Protein AF-A0A428YX10-F1 (afdb_monomer_lite)

Radius of gyration: 31.25 Å; chains: 1; bounding box: 66×74×75 Å

Sequence (155 aa):
MEPSSSVPRARRRPSRRGYAASTARFTAPAPPVCTPIVQSVCRVRSTIRSVPAPKKYPDELRTRAVRLVFDTRRARGNSYGVIAEVATRLGIGDQSLRSWVRQAEIHGESTGTPMSAERRITELTREVQQLRRSNEILKAASAFFARELDPRPSS

Organism: Kibdelosporangium aridum (NCBI:txid2030)

Secondary structure (DSSP, 8-state):
---------PPPPP-------------PPPPP--------S----------PPPPSS-HHHHHHHHHHHHHHHHHHS--SSHHHHHHHHHT--HHHHHHHHHHHHHHHHT-S-HHHHHHHHHHHHHHHHHHHHHHHHHHHHHHHHHHHS------

pLDDT: mean 72.03, std 19.5, range [39.19, 95.69]

Foldseek 3Di:
DDDDPDDDDDDDDDDDDDPPDDPPPPPDDDDPDDDDDDPDDDDDDDPPPPPDDDDPDDVVVLVVLLVQLVVVCVVPVDNPCSLVVSCVVSVHDSVVNVVSNVVCVVVVVVVPPVVVVVVVVVVVVVVVVVVVVVVVVVVVVVVVVCVVPPPPPDD

InterPro domains:
  IPR002514 Transposase IS3/IS911family [PF01527] (55-135)
  IPR009057 Homedomain-like superfamily [SSF46689] (54-148)
  IPR036388 Winged helix-like DNA-binding domain superfamily [G3DSA:1.10.10.10] (52-113)

Structure (mmCIF, N/CA/C/O backbone):
data_AF-A0A428YX10-F1
#
_entry.id   AF-A0A428YX10-F1
#
loop_
_atom_site.group_PDB
_atom_site.id
_atom_site.type_symbol
_atom_site.label_atom_id
_atom_site.label_alt_id
_atom_site.label_comp_id
_atom_site.label_asym_id
_atom_site.label_entity_id
_atom_site.label_seq_id
_atom_site.pdbx_PDB_ins_code
_atom_site.Cartn_x
_atom_site.Cartn_y
_atom_site.Cartn_z
_atom_site.occupancy
_atom_site.B_iso_or_equiv
_atom_site.auth_seq_id
_atom_site.auth_comp_id
_atom_site.auth_asym_id
_atom_site.auth_atom_id
_atom_site.pdbx_PDB_model_num
ATOM 1 N N . MET A 1 1 ? -15.296 38.656 27.885 1.00 40.38 1 MET A N 1
ATOM 2 C CA . MET A 1 1 ? -15.279 37.439 28.726 1.00 40.38 1 MET A CA 1
ATOM 3 C C . MET A 1 1 ? -15.121 36.260 27.784 1.00 40.38 1 MET A C 1
ATOM 5 O O . MET A 1 1 ? -16.110 35.749 27.287 1.00 40.38 1 MET A O 1
ATOM 9 N N . GLU A 1 2 ? -13.877 35.911 27.469 1.00 42.31 2 GLU A N 1
ATOM 10 C CA . GLU A 1 2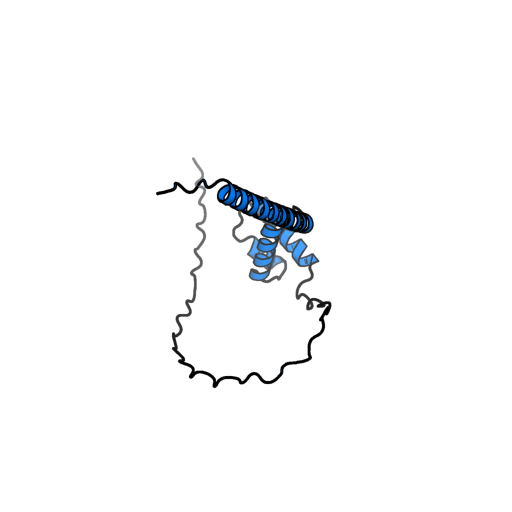 ? -13.547 34.790 26.581 1.00 42.31 2 GLU A CA 1
ATOM 11 C C . GLU A 1 2 ? -13.345 33.524 27.430 1.00 42.31 2 GLU A C 1
ATOM 13 O O . GLU A 1 2 ? -12.585 33.578 28.404 1.00 42.31 2 GLU A O 1
ATOM 18 N N . PRO A 1 3 ? -14.001 32.390 27.127 1.00 49.88 3 PRO A N 1
ATOM 19 C CA . PRO A 1 3 ? -13.764 31.148 27.847 1.00 49.88 3 PRO A CA 1
ATOM 20 C C . PRO A 1 3 ? -12.470 30.485 27.353 1.00 49.88 3 PRO A C 1
ATOM 22 O O . PRO A 1 3 ? -12.392 29.949 26.249 1.00 49.88 3 PRO A O 1
ATOM 25 N N . SER A 1 4 ? -11.450 30.494 28.211 1.00 45.38 4 SER A N 1
ATOM 26 C CA . SER A 1 4 ? -10.189 29.768 28.045 1.00 45.38 4 SER A CA 1
ATOM 27 C C . SER A 1 4 ? -10.418 28.279 27.751 1.00 45.38 4 SER A C 1
ATOM 29 O O . SER A 1 4 ? -10.708 27.495 28.658 1.00 45.38 4 SER A O 1
ATOM 31 N N . SER A 1 5 ? -10.228 27.852 26.497 1.00 40.97 5 SER A N 1
ATOM 32 C CA . SER A 1 5 ? -10.171 26.429 26.148 1.00 40.97 5 SER A CA 1
ATOM 33 C C . SER A 1 5 ? -8.824 25.849 26.593 1.00 40.97 5 SER A C 1
ATOM 35 O O . SER A 1 5 ? -7.808 25.939 25.900 1.00 40.97 5 SER A O 1
ATOM 37 N N . SER A 1 6 ? -8.804 25.271 27.789 1.00 42.06 6 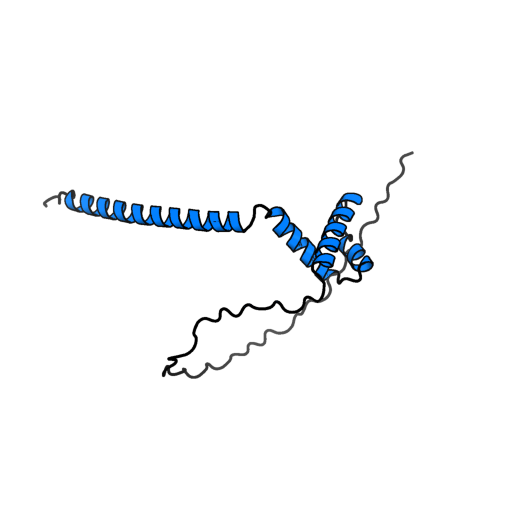SER A N 1
ATOM 38 C CA . SER A 1 6 ? -7.658 24.532 28.313 1.00 42.06 6 SER A CA 1
ATOM 39 C C . SER A 1 6 ? -7.565 23.176 27.605 1.00 42.06 6 SER A C 1
ATOM 41 O O . SER A 1 6 ? -8.359 22.271 27.857 1.00 42.06 6 SER A O 1
ATOM 43 N N . VAL A 1 7 ? -6.622 23.032 26.673 1.00 49.97 7 VAL A N 1
ATOM 44 C CA . VAL A 1 7 ? -6.331 21.751 26.010 1.00 49.97 7 VAL A CA 1
ATOM 45 C C . VAL A 1 7 ? -5.451 20.905 26.941 1.00 49.97 7 VAL A C 1
ATOM 47 O O . VAL A 1 7 ? -4.347 21.342 27.282 1.00 49.97 7 VAL A O 1
ATOM 50 N N . PRO A 1 8 ? -5.842 19.681 27.345 1.00 45.62 8 PRO A N 1
ATOM 51 C CA . PRO A 1 8 ? -4.961 18.840 28.141 1.00 45.62 8 PRO A CA 1
ATOM 52 C C . PRO A 1 8 ? -3.830 18.273 27.270 1.00 45.62 8 PRO A C 1
ATOM 54 O O . PRO A 1 8 ? -4.030 17.507 26.327 1.00 45.62 8 PRO A O 1
ATOM 57 N N . ARG A 1 9 ? -2.603 18.657 27.628 1.00 43.12 9 ARG A N 1
ATOM 58 C CA . ARG A 1 9 ? -1.333 18.211 27.045 1.00 43.12 9 ARG A CA 1
ATOM 59 C C . ARG A 1 9 ? -1.171 16.697 27.241 1.00 43.12 9 ARG A C 1
ATOM 61 O O . ARG A 1 9 ? -1.044 16.215 28.367 1.00 43.12 9 ARG A O 1
ATOM 68 N N . ALA A 1 10 ? -1.165 15.938 26.145 1.00 42.00 10 ALA A N 1
ATOM 69 C CA . ALA A 1 10 ? -0.983 14.489 26.171 1.00 42.00 10 ALA A CA 1
ATOM 70 C C . ALA A 1 10 ? 0.358 14.110 26.830 1.00 42.00 10 ALA A C 1
ATOM 72 O O . ALA A 1 10 ? 1.430 14.565 26.422 1.00 42.00 10 ALA A O 1
ATOM 73 N N . ARG A 1 11 ? 0.297 13.256 27.859 1.00 43.50 11 ARG A N 1
ATOM 74 C CA . ARG A 1 11 ? 1.475 12.704 28.540 1.00 43.50 11 ARG A CA 1
ATOM 75 C C . ARG A 1 11 ? 2.306 11.888 27.545 1.00 43.50 11 ARG A C 1
ATOM 77 O O . ARG A 1 11 ? 1.828 10.900 26.987 1.00 43.50 11 ARG A O 1
ATOM 84 N N . ARG A 1 12 ? 3.565 12.293 27.348 1.00 46.12 12 ARG A N 1
ATOM 85 C CA . ARG A 1 12 ? 4.581 11.526 26.614 1.00 46.12 12 ARG A CA 1
ATOM 86 C C . ARG A 1 12 ? 4.765 10.167 27.296 1.00 46.12 12 ARG A C 1
ATOM 88 O O . ARG A 1 12 ? 5.109 10.114 28.474 1.00 46.12 12 ARG A O 1
ATOM 95 N N . ARG A 1 13 ? 4.544 9.070 26.566 1.00 42.69 13 ARG A N 1
ATOM 96 C CA . ARG A 1 13 ? 4.959 7.732 27.010 1.00 42.69 13 ARG A CA 1
ATOM 97 C C . ARG A 1 13 ? 6.493 7.670 26.986 1.00 42.69 13 ARG A C 1
ATOM 99 O O . ARG A 1 13 ? 7.059 7.940 25.928 1.00 42.69 13 ARG A O 1
ATOM 106 N N . PRO A 1 14 ? 7.178 7.311 28.082 1.00 46.19 14 PRO A N 1
ATOM 107 C CA . PRO A 1 14 ? 8.607 7.048 28.017 1.00 46.19 14 PRO A CA 1
ATOM 108 C C . PRO A 1 14 ? 8.857 5.732 27.269 1.00 46.19 14 PRO A C 1
ATOM 110 O O . PRO A 1 14 ? 8.290 4.691 27.609 1.00 46.19 14 PRO A O 1
ATOM 113 N N . SER A 1 15 ? 9.720 5.784 26.252 1.00 49.16 15 SER A N 1
ATOM 114 C CA . SER A 1 15 ? 10.299 4.605 25.611 1.00 49.16 15 SER A CA 1
ATOM 115 C C . SER A 1 15 ? 11.157 3.870 26.638 1.00 49.16 15 SER A C 1
ATOM 117 O O . SER A 1 15 ? 12.206 4.368 27.051 1.00 49.16 15 SER A O 1
ATOM 119 N N . ARG A 1 16 ? 10.712 2.695 27.084 1.00 45.38 16 ARG A N 1
ATOM 120 C CA . ARG A 1 16 ? 11.520 1.831 27.943 1.00 45.38 16 ARG A CA 1
ATOM 121 C C . ARG A 1 16 ? 12.173 0.723 27.130 1.00 45.38 16 ARG A C 1
ATOM 123 O O . ARG A 1 16 ? 11.497 -0.006 26.415 1.00 45.38 16 ARG A O 1
ATOM 130 N N . ARG A 1 17 ? 13.465 0.581 27.435 1.00 44.22 17 ARG A N 1
ATOM 131 C CA . ARG A 1 17 ? 14.362 -0.564 27.252 1.00 44.22 17 ARG A CA 1
ATOM 132 C C . ARG A 1 17 ? 15.046 -0.681 25.900 1.00 44.22 17 ARG A C 1
ATOM 134 O O . ARG A 1 17 ? 14.633 -1.415 25.012 1.00 44.22 17 ARG A O 1
ATOM 141 N N . GLY A 1 18 ? 16.194 -0.007 25.854 1.00 41.34 18 GLY A N 1
ATOM 142 C CA . GLY A 1 18 ? 17.348 -0.517 25.142 1.00 41.34 18 GLY A CA 1
ATOM 143 C C . GLY A 1 18 ? 17.746 -1.893 25.674 1.00 41.34 18 GLY A C 1
ATOM 144 O O . GLY A 1 18 ? 17.786 -2.128 26.883 1.00 41.34 18 GLY A O 1
ATOM 145 N N . TYR A 1 19 ? 18.049 -2.776 24.736 1.00 44.69 19 TYR A N 1
ATOM 146 C CA . TYR A 1 19 ? 18.938 -3.899 24.952 1.00 44.69 19 TYR A CA 1
ATOM 147 C C . TYR A 1 19 ? 20.295 -3.471 24.402 1.00 44.69 19 TYR A C 1
ATOM 149 O O . TYR A 1 19 ? 20.565 -3.585 23.212 1.00 44.69 19 TYR A O 1
ATOM 157 N N . ALA A 1 20 ? 21.125 -2.912 25.278 1.00 44.28 20 ALA A N 1
ATOM 158 C CA . ALA A 1 20 ? 22.564 -2.982 25.107 1.00 44.28 20 ALA A CA 1
ATOM 159 C C . ALA A 1 20 ? 22.979 -4.344 25.667 1.00 44.28 20 ALA A C 1
ATOM 161 O O . ALA A 1 20 ? 22.981 -4.543 26.879 1.00 44.28 20 ALA A O 1
ATOM 162 N N . ALA A 1 21 ? 23.248 -5.304 24.788 1.00 44.88 21 ALA A N 1
ATOM 163 C CA . ALA A 1 21 ? 23.855 -6.567 25.175 1.00 44.88 21 ALA A CA 1
ATOM 164 C C . ALA A 1 21 ? 24.781 -7.055 24.060 1.00 44.88 21 ALA A C 1
ATOM 166 O O . ALA A 1 21 ? 24.362 -7.682 23.096 1.00 44.88 21 ALA A O 1
ATOM 167 N N . SER A 1 22 ? 26.054 -6.732 24.273 1.00 47.97 22 SER A N 1
ATOM 168 C CA . SER A 1 22 ? 27.214 -7.580 24.019 1.00 47.97 22 SER A CA 1
ATOM 169 C C . SER A 1 22 ? 27.501 -8.006 22.578 1.00 47.97 22 SER A C 1
ATOM 171 O O . SER A 1 22 ? 27.059 -9.040 22.082 1.00 47.97 22 SER A O 1
ATOM 173 N N . THR A 1 23 ? 28.396 -7.246 21.950 1.00 50.59 23 THR A N 1
ATOM 174 C CA . THR A 1 23 ? 29.271 -7.702 20.869 1.00 50.59 23 THR A CA 1
ATOM 175 C C . THR A 1 23 ? 30.226 -8.785 21.384 1.00 50.59 23 THR A C 1
ATOM 177 O O . THR A 1 23 ? 31.395 -8.517 21.670 1.00 50.59 23 THR A O 1
ATOM 180 N N . ALA A 1 24 ? 29.746 -10.021 21.493 1.00 46.06 24 ALA A N 1
ATOM 181 C CA . ALA A 1 24 ? 30.616 -11.185 21.572 1.00 46.06 24 ALA A CA 1
ATOM 182 C C . ALA A 1 24 ? 31.022 -11.571 20.143 1.00 46.06 24 ALA A C 1
ATOM 184 O O . ALA A 1 24 ? 30.259 -12.175 19.391 1.00 46.06 24 ALA A O 1
ATOM 185 N N . ARG A 1 25 ? 32.236 -11.166 19.764 1.00 45.97 25 ARG A N 1
ATOM 186 C CA . ARG A 1 25 ? 32.948 -11.649 18.579 1.00 45.97 25 ARG A CA 1
ATOM 187 C C . ARG A 1 25 ? 33.243 -13.140 18.766 1.00 45.97 25 ARG A C 1
ATOM 189 O O . ARG A 1 25 ? 34.285 -13.497 19.299 1.00 45.97 25 ARG A O 1
ATOM 196 N N . PHE A 1 26 ? 32.319 -14.000 18.350 1.00 43.78 26 PHE A N 1
ATOM 197 C CA . PHE A 1 26 ? 32.607 -15.413 18.119 1.00 43.78 26 PHE A CA 1
ATOM 198 C C . PHE A 1 26 ? 33.288 -15.526 16.753 1.00 43.78 26 PHE A C 1
ATOM 200 O O . PHE A 1 26 ? 32.635 -15.559 15.712 1.00 43.78 26 PHE A O 1
ATOM 207 N N . THR A 1 27 ? 34.618 -15.531 16.743 1.00 51.88 27 THR A N 1
ATOM 208 C CA . THR A 1 27 ? 35.386 -16.014 15.594 1.00 51.88 27 THR A CA 1
ATOM 209 C C . THR A 1 27 ? 35.181 -17.522 15.513 1.00 51.88 27 THR A C 1
ATOM 211 O O . THR A 1 27 ? 35.826 -18.284 16.231 1.00 51.88 27 THR A O 1
ATOM 214 N N . ALA A 1 28 ? 34.229 -17.954 14.691 1.00 55.75 28 ALA A N 1
ATOM 215 C CA . ALA A 1 28 ? 34.088 -19.358 14.340 1.00 55.75 28 ALA A CA 1
ATOM 216 C C . ALA A 1 28 ? 35.305 -19.785 13.493 1.00 55.75 28 ALA A C 1
ATOM 218 O O . ALA A 1 28 ? 35.621 -19.089 12.522 1.00 55.75 28 ALA A O 1
ATOM 219 N N . PRO A 1 29 ? 36.000 -20.889 13.820 1.00 63.22 29 PRO A N 1
ATOM 220 C CA . PRO A 1 29 ? 36.970 -21.472 12.904 1.00 63.22 29 PRO A CA 1
ATOM 221 C C 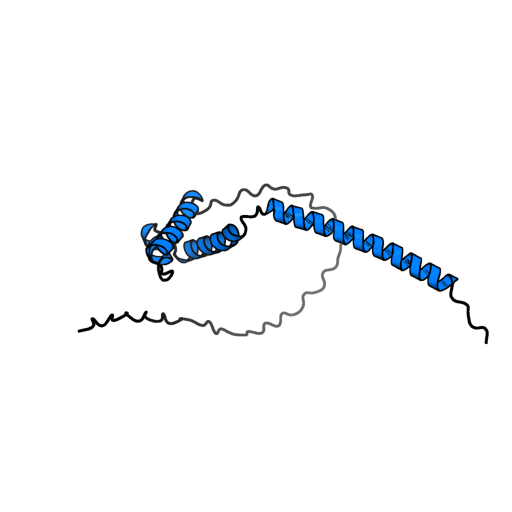. PRO A 1 29 ? 36.236 -22.003 11.665 1.00 63.22 29 PRO A C 1
ATOM 223 O O . PRO A 1 29 ? 35.150 -22.575 11.766 1.00 63.22 29 PRO A O 1
ATOM 226 N N . ALA A 1 30 ? 36.820 -21.754 10.493 1.00 64.62 30 ALA A N 1
ATOM 227 C CA . ALA A 1 30 ? 36.263 -22.113 9.194 1.00 64.62 30 ALA A CA 1
ATOM 228 C C . ALA A 1 30 ? 35.876 -23.607 9.118 1.00 64.62 30 ALA A C 1
ATOM 230 O O . ALA A 1 30 ? 36.630 -24.452 9.608 1.00 64.62 30 ALA A O 1
ATOM 231 N N . PRO A 1 31 ? 34.738 -23.958 8.490 1.00 61.47 31 PRO A N 1
ATOM 232 C CA . PRO A 1 31 ? 34.401 -25.353 8.246 1.00 61.47 31 PRO A CA 1
ATOM 233 C C . PRO A 1 31 ? 35.383 -25.957 7.226 1.00 61.47 31 PRO A C 1
ATOM 235 O O . PRO A 1 31 ? 35.709 -25.293 6.236 1.00 61.47 31 PRO A O 1
ATOM 238 N N . PRO A 1 32 ? 35.842 -27.207 7.414 1.00 62.75 32 PRO A N 1
ATOM 239 C CA . PRO A 1 32 ? 36.591 -27.899 6.380 1.00 62.75 32 PRO A CA 1
ATOM 240 C C . PRO A 1 32 ? 35.699 -28.071 5.145 1.00 62.75 32 PRO A C 1
ATOM 242 O O . PRO A 1 32 ? 34.576 -28.569 5.220 1.00 62.75 32 PRO A O 1
ATOM 245 N N . VAL A 1 33 ? 36.228 -27.592 4.022 1.00 60.19 33 VAL A N 1
ATOM 246 C CA . VAL A 1 33 ? 35.783 -27.794 2.640 1.00 60.19 33 VAL A CA 1
ATOM 247 C C . VAL A 1 33 ? 34.949 -29.069 2.437 1.00 60.19 33 VAL A C 1
ATOM 249 O O . VAL A 1 33 ? 35.453 -30.186 2.515 1.00 60.19 33 VAL A O 1
ATOM 252 N N . CYS A 1 34 ? 33.662 -28.881 2.127 1.00 48.34 34 CYS A N 1
ATOM 253 C CA . CYS A 1 34 ? 32.798 -29.916 1.565 1.00 48.34 34 CYS A CA 1
ATOM 254 C C . CYS A 1 34 ? 33.286 -30.261 0.153 1.00 48.34 34 CYS A C 1
ATOM 256 O O . CYS A 1 34 ? 33.216 -29.433 -0.756 1.00 48.34 34 CYS A O 1
ATOM 258 N N . THR A 1 35 ? 33.762 -31.486 -0.038 1.00 58.03 35 THR A N 1
ATOM 259 C CA . THR A 1 35 ? 34.012 -32.062 -1.360 1.00 58.03 35 THR A CA 1
ATOM 260 C C . THR A 1 35 ? 32.680 -32.276 -2.101 1.00 58.03 35 THR A C 1
ATOM 262 O O . THR A 1 35 ? 31.725 -32.788 -1.512 1.00 58.03 35 THR A O 1
ATOM 265 N N . PRO A 1 36 ? 32.563 -31.895 -3.388 1.00 50.66 36 PRO A N 1
ATOM 266 C CA . PRO A 1 36 ? 31.332 -32.064 -4.148 1.00 50.66 36 PRO A CA 1
ATOM 267 C C . PRO A 1 36 ? 31.329 -33.438 -4.819 1.00 50.66 36 PRO A C 1
ATOM 269 O O . PRO A 1 36 ? 31.888 -33.613 -5.898 1.00 50.66 36 PRO A O 1
ATOM 272 N N . ILE A 1 37 ? 30.692 -34.426 -4.196 1.00 50.38 37 ILE A N 1
ATOM 273 C CA . ILE A 1 37 ? 30.424 -35.709 -4.850 1.00 50.38 37 ILE A CA 1
ATOM 274 C C . ILE A 1 37 ? 28.920 -35.981 -4.751 1.00 50.38 37 ILE A C 1
ATOM 276 O O . ILE A 1 37 ? 28.393 -36.335 -3.704 1.00 50.38 37 ILE A O 1
ATOM 280 N N . VAL A 1 38 ? 28.260 -35.735 -5.890 1.00 47.56 38 VAL A N 1
ATOM 281 C CA . VAL A 1 38 ? 26.893 -36.109 -6.298 1.00 47.56 38 VAL A CA 1
ATOM 282 C C . VAL A 1 38 ? 25.725 -35.752 -5.366 1.00 47.56 38 VAL A C 1
ATOM 284 O O . VAL A 1 38 ? 25.281 -36.543 -4.544 1.00 47.56 38 VAL A O 1
ATOM 287 N N . GLN A 1 39 ? 25.076 -34.620 -5.658 1.00 41.53 39 GLN A N 1
ATOM 288 C CA . GLN A 1 39 ? 23.622 -34.484 -5.499 1.00 41.53 39 GLN A CA 1
ATOM 289 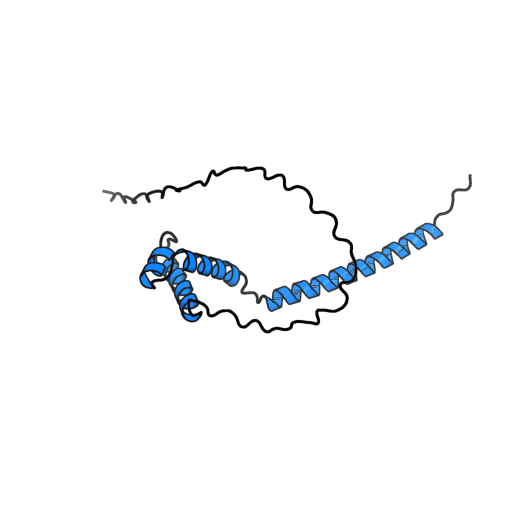C C . GLN A 1 39 ? 22.967 -34.503 -6.880 1.00 41.53 39 GLN A C 1
ATOM 291 O O . GLN A 1 39 ? 22.601 -33.474 -7.442 1.00 41.53 39 GLN A O 1
ATOM 296 N N . SER A 1 40 ? 22.845 -35.706 -7.437 1.00 49.19 40 SER A N 1
ATOM 297 C CA . SER A 1 40 ? 21.895 -35.975 -8.508 1.00 49.19 40 SER A CA 1
ATOM 298 C C . SER A 1 40 ? 20.661 -36.627 -7.891 1.00 49.19 40 SER A C 1
ATOM 300 O O . SER A 1 40 ? 20.772 -37.563 -7.105 1.00 49.19 40 SER A O 1
ATOM 302 N N . VAL A 1 41 ? 19.496 -36.134 -8.308 1.00 54.25 41 VAL A N 1
ATOM 303 C CA . VAL A 1 41 ? 18.152 -36.694 -8.101 1.00 54.25 41 VAL A CA 1
ATOM 304 C C . VAL A 1 41 ? 17.509 -36.501 -6.717 1.00 54.25 41 VAL A C 1
ATOM 306 O O . VAL A 1 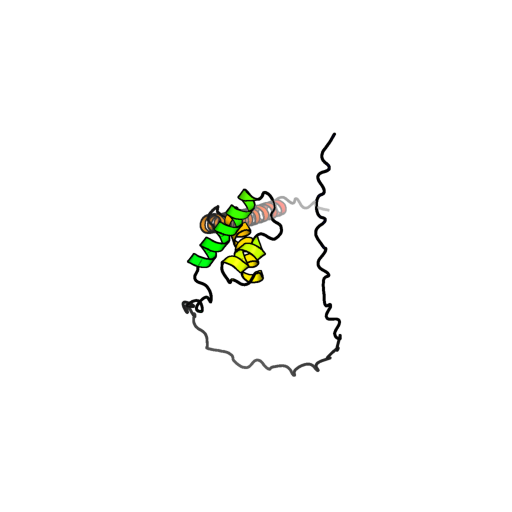41 ? 17.383 -37.420 -5.920 1.00 54.25 41 VAL A O 1
ATOM 309 N N . CYS A 1 42 ? 17.002 -35.288 -6.485 1.00 39.19 42 CYS A N 1
ATOM 310 C CA . CYS A 1 42 ? 15.667 -34.977 -5.937 1.00 39.19 42 CYS A CA 1
ATOM 311 C C . CYS A 1 42 ? 15.584 -33.441 -5.867 1.00 39.19 42 CYS A C 1
ATOM 313 O O . CYS A 1 42 ? 16.290 -32.820 -5.087 1.00 39.19 42 CYS A O 1
ATOM 315 N N . ARG A 1 43 ? 14.749 -32.741 -6.637 1.00 44.34 43 ARG A N 1
ATOM 316 C CA . ARG A 1 43 ? 13.330 -32.647 -6.296 1.00 44.34 43 ARG A CA 1
ATOM 317 C C . ARG A 1 43 ? 12.541 -32.007 -7.438 1.00 44.34 43 ARG A C 1
ATOM 319 O O . ARG A 1 43 ? 12.648 -30.821 -7.733 1.00 44.34 43 ARG A O 1
ATOM 326 N N . VAL A 1 44 ? 11.702 -32.845 -8.024 1.00 50.31 44 VAL A N 1
ATOM 327 C CA . VAL A 1 44 ? 10.507 -32.496 -8.784 1.00 50.31 44 VAL A CA 1
ATOM 328 C C . VAL A 1 44 ? 9.669 -31.466 -8.012 1.00 50.31 44 VAL A C 1
ATOM 330 O O . VAL A 1 44 ? 9.398 -31.637 -6.826 1.00 50.31 44 VAL A O 1
ATOM 333 N N . ARG A 1 45 ? 9.281 -30.395 -8.717 1.00 51.91 45 ARG A N 1
ATOM 334 C CA . ARG A 1 45 ? 8.033 -29.618 -8.586 1.00 51.91 45 ARG A CA 1
ATOM 335 C C . ARG A 1 45 ? 7.164 -29.972 -7.364 1.00 51.91 45 ARG A C 1
ATOM 337 O O . ARG A 1 45 ? 6.410 -30.938 -7.394 1.00 51.91 45 ARG A O 1
ATOM 344 N N . SER A 1 46 ? 7.170 -29.122 -6.337 1.00 48.50 46 SER A N 1
ATOM 345 C CA . SER A 1 46 ? 6.136 -29.144 -5.297 1.00 48.50 46 SER A CA 1
ATOM 346 C C . SER A 1 46 ? 5.124 -28.023 -5.538 1.00 48.50 46 SER A C 1
ATOM 348 O O . SER A 1 46 ? 5.260 -26.922 -5.011 1.00 48.50 46 SER A O 1
ATOM 350 N N . THR A 1 47 ? 4.065 -28.304 -6.297 1.00 53.31 47 THR A N 1
ATOM 351 C CA . THR A 1 47 ? 2.804 -27.545 -6.217 1.00 53.31 47 THR A CA 1
ATOM 352 C C . THR A 1 47 ? 2.010 -28.044 -5.012 1.00 53.31 47 THR A C 1
ATOM 354 O O . THR A 1 47 ? 0.906 -28.567 -5.146 1.00 53.31 47 THR A O 1
ATOM 357 N N . ILE A 1 48 ? 2.595 -27.937 -3.817 1.00 57.97 48 ILE A N 1
ATOM 358 C CA . ILE A 1 48 ? 1.844 -28.160 -2.586 1.00 57.97 48 ILE A CA 1
ATOM 359 C C . ILE A 1 48 ? 1.038 -26.888 -2.361 1.00 57.97 48 ILE A C 1
ATOM 361 O O . ILE A 1 48 ? 1.579 -25.825 -2.055 1.00 57.97 48 ILE A O 1
ATOM 365 N N . ARG A 1 49 ? -0.271 -27.005 -2.572 1.00 57.25 49 ARG A N 1
ATOM 366 C CA . ARG A 1 49 ? -1.274 -26.017 -2.191 1.00 57.25 49 ARG A CA 1
ATOM 367 C C . ARG A 1 49 ? -1.189 -25.868 -0.669 1.00 57.25 49 ARG A C 1
ATOM 369 O O . ARG A 1 49 ? -1.777 -26.649 0.068 1.00 57.25 49 ARG A O 1
ATOM 376 N N . SER A 1 50 ? -0.366 -24.922 -0.221 1.00 58.41 50 SER A N 1
ATOM 377 C CA . SER A 1 50 ? -0.244 -24.514 1.176 1.00 58.41 50 SER A CA 1
ATOM 378 C C . SER A 1 50 ? -1.635 -24.137 1.675 1.00 58.41 50 SER A C 1
ATOM 380 O O . SER A 1 50 ? -2.186 -23.110 1.277 1.00 58.41 50 SER A O 1
ATOM 382 N N . VAL A 1 51 ? -2.244 -25.008 2.480 1.00 65.62 51 VAL A N 1
ATOM 383 C CA . VAL A 1 51 ? -3.439 -24.647 3.237 1.00 65.62 51 VAL A CA 1
ATOM 384 C C . VAL A 1 51 ? -2.949 -23.673 4.304 1.00 65.62 51 VAL A C 1
ATOM 386 O O . VAL A 1 51 ? -2.108 -24.058 5.121 1.00 65.62 51 VAL A O 1
ATOM 389 N N . PRO A 1 52 ? -3.383 -22.402 4.277 1.00 66.94 52 PRO A N 1
ATOM 390 C CA . PRO A 1 52 ? -2.897 -21.426 5.233 1.00 66.94 52 PRO A CA 1
ATOM 391 C C . PRO A 1 52 ? -3.249 -21.900 6.642 1.00 66.94 52 PRO A C 1
ATOM 393 O O . PRO A 1 52 ? -4.375 -22.332 6.895 1.00 66.94 52 PRO A O 1
ATOM 396 N N . ALA A 1 53 ? -2.273 -21.823 7.548 1.00 72.19 53 ALA A N 1
ATOM 397 C CA . ALA A 1 53 ? -2.464 -22.150 8.954 1.00 72.19 53 ALA A CA 1
ATOM 398 C C . ALA A 1 53 ? -3.721 -21.446 9.508 1.00 72.19 53 ALA A C 1
ATOM 400 O O . ALA A 1 53 ? -3.995 -20.302 9.117 1.00 72.19 53 ALA A O 1
ATOM 401 N N . PRO A 1 54 ? -4.486 -22.098 10.407 1.00 65.88 54 PRO A N 1
ATOM 402 C CA . PRO A 1 54 ? -5.719 -21.535 10.940 1.00 65.88 54 PRO A CA 1
ATOM 403 C C . PRO A 1 54 ? -5.427 -20.176 11.578 1.00 65.88 54 PRO A C 1
ATOM 405 O O . PRO A 1 54 ? -4.639 -20.051 12.519 1.00 65.88 54 PRO A O 1
ATOM 408 N N . LYS A 1 55 ? -6.034 -19.126 11.021 1.00 74.88 55 LYS A N 1
ATOM 409 C CA . LYS A 1 55 ? -5.860 -17.763 11.516 1.00 74.88 55 LYS A CA 1
ATOM 410 C C . LYS A 1 55 ? -6.517 -17.664 12.890 1.00 74.88 55 LYS A C 1
ATOM 412 O O . LYS A 1 55 ? -7.682 -18.009 13.049 1.00 74.88 55 LYS A O 1
ATOM 417 N N . LYS A 1 56 ? -5.787 -17.128 13.874 1.00 75.62 56 LYS A N 1
ATOM 418 C CA . LYS A 1 56 ? -6.281 -16.923 15.250 1.00 75.62 56 LYS A CA 1
ATOM 419 C C . LYS A 1 56 ? -7.489 -15.975 15.337 1.00 75.62 56 LYS A C 1
ATOM 421 O O . LYS A 1 56 ? -8.184 -15.969 16.344 1.00 75.62 56 LYS A O 1
ATOM 426 N N . TYR A 1 57 ? -7.739 -15.200 14.281 1.00 80.75 57 TYR A N 1
ATOM 427 C CA . TYR A 1 57 ? -8.900 -14.330 14.139 1.00 80.75 57 TYR A CA 1
ATOM 428 C C . TYR A 1 57 ? -9.532 -14.534 12.755 1.00 80.75 57 TYR A C 1
ATOM 430 O O . TYR A 1 57 ? -8.788 -14.564 11.768 1.00 80.75 57 TYR A O 1
ATOM 438 N N . PRO A 1 58 ? -10.870 -14.648 12.657 1.00 86.62 58 PRO A N 1
ATOM 439 C CA . PRO A 1 58 ? -11.550 -14.749 11.372 1.00 86.62 58 PRO A CA 1
ATOM 440 C C . PRO A 1 58 ? -11.388 -13.450 10.568 1.00 86.62 58 PRO A C 1
ATOM 442 O O . PRO A 1 58 ? -11.347 -12.349 11.129 1.00 86.62 58 PRO A O 1
ATOM 445 N N . ASP A 1 59 ? -11.310 -13.568 9.240 1.00 85.94 59 ASP A N 1
ATOM 446 C CA . ASP A 1 59 ? -11.099 -12.417 8.349 1.00 85.94 59 ASP A CA 1
ATOM 447 C C . ASP A 1 59 ? -12.271 -11.413 8.400 1.00 85.94 59 ASP A C 1
ATOM 449 O O . ASP A 1 59 ? -12.076 -10.209 8.213 1.00 85.94 59 ASP A O 1
ATOM 453 N N . GLU A 1 60 ? -13.475 -11.876 8.740 1.00 88.62 60 GLU A N 1
ATOM 454 C CA . GLU A 1 60 ? -14.653 -11.031 8.970 1.00 88.62 60 GLU A CA 1
ATOM 455 C C . GLU A 1 60 ? -14.444 -10.054 10.132 1.00 88.62 60 GLU A C 1
ATOM 457 O O . GLU A 1 60 ? -14.687 -8.852 10.000 1.00 88.62 60 GLU A O 1
ATOM 462 N N . LEU A 1 61 ? -13.919 -10.550 11.258 1.00 90.06 61 LEU A N 1
ATOM 463 C CA . LEU A 1 61 ? -13.619 -9.739 12.436 1.00 90.06 61 LEU A CA 1
ATOM 464 C C . LEU A 1 61 ? -12.534 -8.715 12.115 1.00 90.06 61 LEU A C 1
ATOM 466 O O . LEU A 1 61 ? -12.669 -7.547 12.476 1.00 90.06 61 LEU A O 1
ATOM 470 N N . ARG A 1 62 ? -11.494 -9.120 11.379 1.00 89.75 62 ARG A N 1
ATOM 471 C CA . ARG A 1 62 ? -10.444 -8.208 10.911 1.00 89.75 62 ARG A CA 1
ATOM 472 C C . ARG A 1 62 ? -11.022 -7.082 10.055 1.00 89.75 62 ARG A C 1
ATOM 474 O O . ARG A 1 62 ? -10.722 -5.916 10.298 1.00 89.75 62 ARG A O 1
ATOM 481 N N . THR A 1 63 ? -11.874 -7.424 9.093 1.00 90.31 63 THR A N 1
ATOM 482 C CA . THR A 1 63 ? -12.494 -6.457 8.177 1.00 90.31 63 THR A CA 1
ATOM 483 C C . THR A 1 63 ? -13.396 -5.485 8.935 1.00 90.31 63 THR A C 1
ATOM 485 O O . THR A 1 63 ? -13.300 -4.271 8.751 1.00 90.31 63 THR A O 1
ATOM 488 N N . ARG A 1 64 ? -14.223 -6.003 9.849 1.00 92.44 64 ARG A N 1
ATOM 489 C CA . ARG A 1 64 ? -15.094 -5.195 10.708 1.00 92.44 64 ARG A CA 1
ATOM 490 C C . ARG A 1 64 ? -14.296 -4.269 11.623 1.00 92.44 64 ARG A C 1
ATOM 492 O O . ARG A 1 64 ? -14.639 -3.096 11.737 1.00 92.44 64 ARG A O 1
ATOM 499 N N . ALA A 1 65 ? -13.233 -4.770 12.248 1.00 93.31 65 ALA A N 1
ATOM 500 C CA . ALA A 1 65 ? -12.398 -3.987 13.151 1.00 93.31 65 ALA A CA 1
ATOM 501 C C . ALA A 1 65 ? -11.704 -2.832 12.418 1.00 93.31 65 ALA A C 1
ATOM 503 O O . ALA A 1 65 ? -11.706 -1.705 12.905 1.00 93.31 65 ALA A O 1
ATOM 504 N N . VAL A 1 66 ? -11.162 -3.092 11.225 1.00 93.06 66 VAL A N 1
ATOM 505 C CA . VAL A 1 66 ? -10.534 -2.066 10.384 1.00 93.06 66 VAL A CA 1
ATOM 506 C C . VAL A 1 66 ? -11.544 -0.988 9.979 1.00 93.06 66 VAL A C 1
ATOM 508 O O . VAL A 1 66 ? -11.257 0.195 10.154 1.00 93.06 66 VAL A O 1
ATOM 511 N N . ARG A 1 67 ? -12.743 -1.373 9.514 1.00 92.56 67 ARG A N 1
ATOM 512 C CA . ARG A 1 67 ? -13.823 -0.419 9.190 1.00 92.56 67 ARG A CA 1
ATOM 513 C C . ARG A 1 67 ? -14.174 0.461 10.387 1.00 92.56 67 ARG A C 1
ATOM 515 O O . ARG A 1 67 ? -14.146 1.680 10.283 1.00 92.56 67 ARG A O 1
ATOM 522 N N . LEU A 1 68 ? -14.368 -0.155 11.551 1.00 93.62 68 LEU A N 1
ATOM 523 C CA . LEU A 1 68 ? -14.740 0.557 12.769 1.00 93.62 68 LEU A CA 1
ATOM 524 C C . LEU A 1 68 ? -13.654 1.540 13.242 1.00 93.62 68 LEU A C 1
ATOM 526 O O . LEU A 1 68 ? -13.976 2.603 13.776 1.00 93.62 68 LEU A O 1
ATOM 530 N N . VAL A 1 69 ? -12.370 1.239 13.014 1.00 93.12 69 VAL A N 1
ATOM 531 C CA . VAL A 1 69 ? -11.277 2.198 13.251 1.00 93.12 69 VAL A CA 1
ATOM 532 C C . VAL A 1 69 ? -11.406 3.415 12.334 1.00 93.12 69 VAL A C 1
ATOM 534 O O . VAL A 1 69 ? -11.278 4.539 12.820 1.00 93.12 69 VAL A O 1
ATOM 537 N N . PHE A 1 70 ? -11.666 3.223 11.039 1.00 91.75 70 PHE A N 1
ATOM 538 C CA . PHE A 1 70 ? -11.839 4.335 10.099 1.00 91.75 70 PHE A CA 1
ATOM 539 C C . PHE A 1 70 ? -13.073 5.184 10.421 1.00 91.75 70 PHE A C 1
ATOM 541 O O . PHE A 1 70 ? -12.967 6.410 10.456 1.00 91.75 70 PHE A O 1
ATOM 548 N N . ASP A 1 71 ? -14.197 4.553 10.761 1.00 91.94 71 ASP A N 1
ATOM 549 C CA . ASP A 1 71 ? -15.421 5.253 11.164 1.00 91.94 71 ASP A CA 1
ATOM 550 C C . ASP A 1 71 ? -15.185 6.099 12.422 1.00 91.94 71 ASP A C 1
ATOM 552 O O . ASP A 1 71 ? -15.544 7.276 12.482 1.00 91.94 71 ASP A O 1
ATOM 556 N N . THR A 1 72 ? -14.489 5.532 13.412 1.00 90.75 72 THR A N 1
ATOM 557 C CA . THR A 1 72 ? -14.169 6.240 14.660 1.00 90.75 72 THR A CA 1
ATOM 558 C C . THR A 1 72 ? -13.184 7.390 14.426 1.00 90.75 72 THR A C 1
ATOM 560 O O . THR A 1 72 ? -13.331 8.456 15.028 1.00 90.75 72 THR A O 1
ATOM 563 N N . ARG A 1 73 ? -12.197 7.214 13.531 1.00 91.25 73 ARG A N 1
ATOM 564 C CA . ARG A 1 73 ? -11.282 8.291 13.110 1.00 91.25 73 ARG A CA 1
ATOM 565 C C . ARG A 1 73 ? -12.054 9.448 12.472 1.00 91.25 73 ARG A C 1
ATOM 567 O O . ARG A 1 73 ? -11.798 10.598 12.819 1.00 91.25 73 ARG A O 1
ATOM 574 N N . ARG A 1 74 ? -13.022 9.148 11.598 1.00 87.62 74 ARG A N 1
ATOM 575 C CA . ARG A 1 74 ? -13.870 10.154 10.939 1.00 87.62 74 ARG A CA 1
ATOM 576 C C . ARG A 1 74 ? -14.756 10.900 11.935 1.00 87.62 74 ARG A C 1
ATOM 578 O O . ARG A 1 74 ? -14.864 12.115 11.842 1.00 87.62 74 ARG A O 1
ATOM 585 N N . ALA A 1 75 ? -15.344 10.192 12.898 1.00 88.75 75 ALA A N 1
ATOM 586 C CA . ALA A 1 75 ? -16.233 10.788 13.894 1.00 88.75 75 ALA A CA 1
ATOM 587 C C . ALA A 1 75 ? -15.513 11.735 14.872 1.00 88.75 75 ALA A C 1
ATOM 589 O O . ALA A 1 75 ? -16.090 12.731 15.294 1.00 88.75 75 ALA A O 1
ATOM 590 N N . ARG A 1 76 ? -14.264 11.431 15.257 1.00 81.94 76 ARG A N 1
ATOM 591 C CA . ARG A 1 76 ? -13.514 12.232 16.245 1.00 81.94 76 ARG A CA 1
ATOM 592 C C . ARG A 1 76 ? -12.593 13.292 15.649 1.00 81.94 76 ARG A C 1
ATOM 594 O O . ARG A 1 76 ? -12.127 14.149 16.391 1.00 81.94 76 ARG A O 1
ATOM 601 N N . GLY A 1 77 ? -12.243 13.194 14.366 1.00 80.81 77 GLY A N 1
ATOM 602 C CA . GLY A 1 77 ? -11.276 14.095 13.725 1.00 80.81 77 GLY A CA 1
ATOM 603 C C . GLY A 1 77 ? -9.832 13.966 14.238 1.00 80.81 77 GLY A C 1
ATOM 604 O O . GLY A 1 77 ? -8.951 14.680 13.772 1.00 80.81 77 GLY A O 1
ATOM 605 N N . ASN A 1 78 ? -9.559 13.049 15.174 1.00 75.88 78 ASN A N 1
ATOM 606 C CA . ASN A 1 78 ? -8.227 12.768 15.707 1.00 75.88 78 ASN A CA 1
ATOM 607 C C . ASN A 1 78 ? -7.920 11.265 15.628 1.00 75.88 78 ASN A C 1
ATOM 609 O O . ASN A 1 78 ? -8.734 10.420 16.000 1.00 75.88 78 ASN A O 1
ATOM 613 N N . SER A 1 79 ? -6.707 10.941 15.183 1.00 73.94 79 SER A N 1
ATOM 614 C CA . SER A 1 79 ? -6.208 9.571 15.010 1.00 73.94 79 SER A CA 1
ATOM 615 C C . SER A 1 79 ? -5.571 8.983 16.273 1.00 73.94 79 SER A C 1
ATOM 617 O O . SER A 1 79 ? -5.311 7.777 16.335 1.00 73.94 79 SER A O 1
ATOM 619 N N . TYR A 1 80 ? -5.283 9.810 17.283 1.00 81.12 80 TYR A N 1
ATOM 620 C CA . TYR A 1 80 ? -4.597 9.362 18.490 1.00 81.12 80 TYR A CA 1
ATOM 621 C C . TYR A 1 80 ? -5.511 8.511 19.385 1.00 81.12 80 TYR A C 1
ATOM 623 O O . TYR A 1 80 ? -6.629 8.897 19.710 1.00 81.12 80 TYR A O 1
ATOM 631 N N . GLY A 1 81 ? -5.031 7.336 19.802 1.00 85.56 81 GLY A N 1
ATOM 632 C CA . GLY A 1 81 ? -5.721 6.470 20.771 1.00 85.56 81 GLY A CA 1
ATOM 633 C C . GLY A 1 81 ? -6.906 5.653 20.235 1.00 85.56 81 GLY A C 1
ATOM 634 O O . GLY A 1 81 ? -7.272 4.670 20.873 1.00 85.56 81 GLY A O 1
ATOM 635 N N . VAL A 1 82 ? -7.436 5.965 19.046 1.00 91.25 82 VAL A N 1
ATOM 636 C CA . VAL A 1 82 ? -8.597 5.271 18.447 1.00 91.25 82 VAL A CA 1
ATOM 637 C C . VAL A 1 82 ? -8.377 3.758 18.333 1.00 91.25 82 VAL A C 1
ATOM 639 O O . VAL A 1 82 ? -9.248 2.969 18.678 1.00 91.25 82 VAL A O 1
ATOM 642 N N . ILE A 1 83 ? -7.182 3.337 17.910 1.00 89.94 83 ILE A N 1
ATOM 643 C CA . ILE A 1 83 ? -6.849 1.912 17.750 1.00 89.94 83 ILE A CA 1
ATOM 644 C C . ILE A 1 83 ? -6.916 1.176 19.093 1.00 89.94 83 ILE A C 1
ATOM 646 O O . ILE A 1 83 ? -7.428 0.065 19.151 1.00 89.94 83 ILE A O 1
ATOM 650 N N . ALA A 1 84 ? -6.418 1.793 20.169 1.00 90.06 84 ALA A N 1
ATOM 651 C CA . ALA A 1 84 ? -6.410 1.169 21.489 1.00 90.06 84 ALA A CA 1
ATOM 652 C C . ALA A 1 84 ? -7.834 1.000 22.031 1.00 90.06 84 ALA A C 1
ATOM 654 O O . ALA A 1 84 ? -8.164 -0.041 22.581 1.00 90.06 84 ALA A O 1
ATOM 655 N N . GLU A 1 85 ? -8.698 1.991 21.823 1.00 89.69 85 GLU A N 1
ATOM 656 C CA . GLU A 1 85 ? -10.097 1.918 22.238 1.00 89.69 85 GLU A CA 1
ATOM 657 C C . GLU A 1 85 ? -10.872 0.826 21.495 1.00 89.69 85 GLU A C 1
ATOM 659 O O . GLU A 1 85 ? -11.578 0.033 22.116 1.00 89.69 85 GLU A O 1
ATOM 664 N N . VAL A 1 86 ? -10.718 0.750 20.172 1.00 92.75 86 VAL A N 1
ATOM 665 C CA . VAL A 1 86 ? -11.378 -0.280 19.358 1.00 92.75 86 VAL A CA 1
ATOM 666 C C . VAL A 1 86 ? -10.857 -1.676 19.702 1.00 92.75 86 VAL A C 1
ATOM 668 O O . VAL A 1 86 ? -11.642 -2.618 19.796 1.00 92.75 86 VAL A O 1
ATOM 671 N N . ALA A 1 87 ? -9.552 -1.802 19.949 1.00 92.19 87 ALA A N 1
ATOM 672 C CA . ALA A 1 87 ? -8.932 -3.040 20.403 1.00 92.19 87 ALA A CA 1
ATOM 673 C C . ALA A 1 87 ? -9.525 -3.514 21.741 1.00 92.19 87 ALA A C 1
ATOM 675 O O . ALA A 1 87 ? -9.939 -4.668 21.837 1.00 92.19 87 ALA A O 1
ATOM 676 N N . THR A 1 88 ? -9.669 -2.618 22.726 1.00 91.75 88 THR A N 1
ATOM 677 C CA . THR A 1 88 ? -10.302 -2.934 24.018 1.00 91.75 88 THR A CA 1
ATOM 678 C C . THR A 1 88 ? -11.768 -3.337 23.857 1.00 91.75 88 THR A C 1
ATOM 680 O O . THR A 1 88 ? -12.196 -4.312 24.465 1.00 91.75 88 THR A O 1
ATOM 683 N N . ARG A 1 89 ? -12.536 -2.640 23.008 1.00 90.75 89 ARG A N 1
ATOM 684 C CA . ARG A 1 89 ? -13.956 -2.956 22.755 1.00 90.75 89 ARG A CA 1
ATOM 685 C C . ARG A 1 89 ? -14.167 -4.335 22.126 1.00 90.75 89 ARG A C 1
ATOM 687 O O . ARG A 1 89 ? -15.196 -4.953 22.364 1.00 90.75 89 ARG A O 1
ATOM 694 N N . LEU A 1 90 ? -13.222 -4.798 21.307 1.00 89.50 90 LEU A N 1
ATOM 695 C CA . LEU A 1 90 ? -13.304 -6.080 20.597 1.00 89.50 90 LEU A CA 1
ATOM 696 C C . LEU A 1 90 ? -12.485 -7.202 21.260 1.00 89.50 90 LEU A C 1
ATOM 698 O O . LEU A 1 90 ? -12.516 -8.331 20.778 1.00 89.50 90 LEU A O 1
ATOM 702 N N . GLY A 1 91 ? -11.730 -6.910 22.325 1.00 89.50 91 GLY A N 1
ATOM 703 C CA . GLY A 1 91 ? -10.837 -7.875 22.976 1.00 89.50 91 GLY A CA 1
ATOM 704 C C . GLY A 1 91 ? -9.656 -8.326 22.104 1.00 89.50 91 GLY A C 1
ATOM 705 O O . GLY A 1 91 ? -9.157 -9.440 22.257 1.00 89.50 91 GLY A O 1
ATOM 706 N N . ILE A 1 92 ? -9.216 -7.492 21.158 1.00 89.88 92 ILE A N 1
ATOM 707 C CA . ILE A 1 92 ? -8.117 -7.796 20.226 1.00 89.88 92 ILE A CA 1
ATOM 708 C C . ILE A 1 92 ? -6.832 -7.132 20.733 1.00 89.88 92 ILE A C 1
ATOM 710 O O . ILE A 1 92 ? -6.876 -6.051 21.314 1.00 89.88 92 ILE A O 1
ATOM 714 N N . GLY A 1 93 ? -5.669 -7.736 20.476 1.00 89.19 93 GLY A N 1
ATOM 715 C CA . GLY A 1 93 ? -4.382 -7.083 20.724 1.00 89.19 93 GLY A CA 1
ATOM 716 C C . GLY A 1 93 ? -4.225 -5.786 19.917 1.00 89.19 93 GLY A C 1
ATOM 717 O O . GLY A 1 93 ? -4.444 -5.758 18.702 1.00 89.19 93 GLY A O 1
ATOM 718 N N . ASP A 1 94 ? -3.789 -4.714 20.577 1.00 90.50 94 ASP A N 1
ATOM 719 C CA . ASP A 1 94 ? -3.574 -3.390 19.978 1.00 90.50 94 ASP A CA 1
ATOM 720 C C . ASP A 1 94 ? -2.584 -3.431 18.800 1.00 90.50 94 ASP A C 1
ATOM 722 O O . ASP A 1 94 ? -2.804 -2.793 17.766 1.00 90.50 94 ASP A O 1
ATOM 726 N N . GLN A 1 95 ? -1.514 -4.221 18.928 1.00 89.50 95 GLN A N 1
ATOM 727 C CA . GLN A 1 95 ? -0.494 -4.386 17.890 1.00 89.50 95 GLN A CA 1
ATOM 728 C C . GLN A 1 95 ? -1.037 -5.083 16.637 1.00 89.50 95 GLN A C 1
ATOM 730 O O . GLN A 1 95 ? -0.705 -4.686 15.517 1.00 89.50 95 GLN A O 1
ATOM 735 N N . SER A 1 96 ? -1.908 -6.082 16.804 1.00 90.69 96 SER A N 1
ATOM 736 C CA . SER A 1 96 ? -2.524 -6.807 15.688 1.00 90.69 96 SER A CA 1
ATOM 737 C C . SER A 1 96 ? -3.442 -5.893 14.883 1.00 90.69 96 SER A C 1
ATOM 739 O O . SER A 1 96 ? -3.303 -5.803 13.663 1.00 90.69 96 SER A O 1
ATOM 741 N N . LEU A 1 97 ? -4.308 -5.138 15.567 1.00 92.88 97 LEU A N 1
ATOM 742 C CA . LEU A 1 97 ? -5.199 -4.184 14.910 1.00 92.88 97 LEU A CA 1
ATOM 743 C C . LEU A 1 97 ? -4.411 -3.077 14.196 1.00 92.88 97 LEU A C 1
ATOM 745 O O . LEU A 1 97 ? -4.750 -2.697 13.077 1.00 92.88 97 LEU A O 1
ATOM 749 N N . ARG A 1 98 ? -3.308 -2.604 14.791 1.00 91.12 98 ARG A N 1
ATOM 750 C CA . ARG A 1 98 ? -2.421 -1.616 14.161 1.00 91.12 98 ARG A CA 1
ATOM 751 C C . ARG A 1 98 ? -1.784 -2.137 12.872 1.00 91.12 98 ARG A C 1
ATOM 753 O O . ARG A 1 98 ? -1.712 -1.395 11.895 1.00 91.12 98 ARG A O 1
ATOM 760 N N . SER A 1 99 ? -1.336 -3.394 12.864 1.00 91.69 99 SER A N 1
ATOM 761 C CA . SER A 1 99 ? -0.796 -4.041 11.663 1.00 91.69 99 SER A CA 1
ATOM 762 C C . SER A 1 99 ? -1.852 -4.134 10.558 1.00 91.69 99 SER A C 1
ATOM 764 O O . SER A 1 99 ? -1.584 -3.768 9.414 1.00 91.69 99 SER A O 1
ATOM 766 N N . TRP A 1 100 ? -3.083 -4.518 10.906 1.00 92.06 100 TRP A N 1
ATOM 767 C CA . TRP A 1 100 ? -4.176 -4.630 9.939 1.00 92.06 100 TRP A CA 1
ATOM 768 C C . TRP A 1 100 ? -4.599 -3.293 9.344 1.00 92.06 100 TRP A C 1
ATOM 770 O O . TRP A 1 100 ? -4.840 -3.232 8.144 1.00 92.06 100 TRP A O 1
ATOM 780 N N . VAL A 1 101 ? -4.653 -2.232 10.149 1.00 91.38 101 VAL A N 1
ATOM 781 C CA . VAL A 1 101 ? -4.964 -0.883 9.657 1.00 91.38 101 VAL A CA 1
ATOM 782 C C . VAL A 1 101 ? -3.876 -0.398 8.698 1.00 91.38 101 VAL A C 1
ATOM 784 O O . VAL A 1 101 ? -4.207 0.077 7.620 1.00 91.38 101 VAL A O 1
ATOM 787 N N . ARG A 1 102 ? -2.590 -0.609 9.016 1.00 89.69 102 ARG A N 1
ATOM 788 C CA . ARG A 1 102 ? -1.484 -0.266 8.104 1.00 89.69 102 ARG A CA 1
ATOM 789 C C . ARG A 1 102 ? -1.573 -1.035 6.784 1.00 89.69 102 ARG A C 1
ATOM 791 O O . ARG A 1 102 ? -1.376 -0.463 5.721 1.00 89.69 102 ARG A O 1
ATOM 798 N N . GLN A 1 103 ? -1.877 -2.331 6.843 1.00 87.19 103 GLN A N 1
ATOM 799 C CA . GLN A 1 103 ? -2.089 -3.134 5.636 1.00 87.19 103 GLN A CA 1
ATOM 800 C C . GLN A 1 103 ? -3.289 -2.627 4.833 1.00 87.19 103 GLN A C 1
ATOM 802 O O . GLN A 1 103 ? -3.208 -2.557 3.615 1.00 87.19 103 GLN A O 1
ATOM 807 N N . ALA A 1 104 ? -4.381 -2.244 5.493 1.00 88.12 104 ALA A N 1
ATOM 808 C CA . ALA A 1 104 ? -5.551 -1.687 4.827 1.00 88.12 104 ALA A CA 1
ATOM 809 C C . ALA A 1 104 ? -5.280 -0.314 4.193 1.00 88.12 104 ALA A C 1
ATOM 811 O O . ALA A 1 104 ? -5.833 -0.038 3.141 1.00 88.12 104 ALA A O 1
ATOM 812 N N . GLU A 1 105 ? -4.416 0.516 4.780 1.00 85.38 105 GLU A N 1
ATOM 813 C CA . GLU A 1 105 ? -3.962 1.777 4.173 1.00 85.38 105 GLU A CA 1
ATOM 814 C C . GLU A 1 105 ? -3.131 1.503 2.904 1.00 85.38 105 GLU A C 1
ATOM 816 O O . GLU A 1 105 ? -3.399 2.084 1.859 1.00 85.38 105 GLU A O 1
ATOM 821 N N . ILE A 1 106 ? -2.200 0.540 2.953 1.00 82.25 106 ILE A N 1
ATOM 822 C CA . ILE A 1 106 ? -1.383 0.137 1.792 1.00 82.25 106 ILE A CA 1
ATOM 823 C C . ILE A 1 106 ? -2.251 -0.467 0.678 1.00 82.25 106 ILE A C 1
ATOM 825 O O . ILE A 1 106 ? -2.099 -0.120 -0.490 1.00 82.25 106 ILE A O 1
ATOM 829 N N . HIS A 1 107 ? -3.160 -1.381 1.023 1.00 71.25 107 HIS A N 1
ATOM 830 C CA . HIS A 1 107 ? -4.019 -2.055 0.049 1.00 71.25 107 HIS A CA 1
ATOM 831 C C . HIS A 1 107 ? -5.173 -1.172 -0.440 1.00 71.25 107 HIS A C 1
ATOM 833 O O . HIS A 1 107 ? -5.591 -1.324 -1.582 1.00 71.25 107 HIS A O 1
ATOM 839 N N . GLY A 1 108 ? -5.670 -0.253 0.390 1.00 64.81 108 GLY A N 1
ATOM 840 C CA . GLY A 1 108 ? -6.721 0.702 0.038 1.00 64.81 108 GLY A CA 1
ATOM 841 C C . GLY A 1 108 ? -6.259 1.680 -1.036 1.00 64.81 108 GLY A C 1
ATOM 842 O O . GLY A 1 108 ? -6.955 1.838 -2.036 1.00 64.81 108 GLY A O 1
ATOM 843 N N . GLU A 1 109 ? -5.045 2.221 -0.895 1.00 56.44 109 GLU A N 1
ATOM 844 C CA . GLU A 1 109 ? -4.391 3.057 -1.915 1.00 56.44 109 GLU A CA 1
ATOM 845 C C . GLU A 1 109 ? -4.094 2.264 -3.206 1.00 56.44 109 GLU A C 1
ATOM 847 O O . GLU A 1 109 ? -4.140 2.792 -4.311 1.00 56.44 109 GLU A O 1
ATOM 852 N N . SER A 1 110 ? -3.858 0.953 -3.085 1.00 50.72 110 SER A N 1
ATOM 853 C CA . SER A 1 110 ? -3.614 0.030 -4.204 1.00 50.72 110 SER A CA 1
ATOM 854 C C . SER A 1 110 ? -4.875 -0.646 -4.763 1.00 50.72 110 SER A C 1
ATOM 856 O O . SER A 1 110 ? -4.770 -1.637 -5.486 1.00 50.72 110 SER A O 1
ATOM 858 N N . THR A 1 111 ? -6.080 -0.116 -4.516 1.00 47.12 111 THR A N 1
ATOM 859 C CA . THR A 1 111 ? -7.316 -0.633 -5.153 1.00 47.12 111 THR A CA 1
ATOM 860 C C . THR A 1 111 ? -7.409 -0.257 -6.647 1.00 47.12 111 THR A C 1
ATOM 862 O O . THR A 1 111 ? -8.470 -0.297 -7.254 1.00 47.12 111 THR A O 1
ATOM 865 N N . GLY A 1 112 ? -6.291 0.047 -7.304 1.00 51.75 112 GLY A N 1
ATOM 866 C CA . GLY A 1 112 ? -6.102 -0.325 -8.701 1.00 51.75 112 GLY A CA 1
ATOM 867 C C . GLY A 1 112 ? -5.625 -1.772 -8.725 1.00 51.75 112 GLY A C 1
ATOM 868 O O . GLY A 1 112 ? -4.432 -2.003 -8.595 1.00 51.75 112 GLY A O 1
ATOM 869 N N . THR A 1 113 ? -6.555 -2.731 -8.822 1.00 51.62 113 THR A N 1
ATOM 870 C CA . THR A 1 113 ? -6.332 -4.197 -8.824 1.00 51.62 113 THR A CA 1
ATOM 871 C C . THR A 1 113 ? -4.870 -4.622 -9.048 1.00 51.62 113 THR A C 1
ATOM 873 O O . THR A 1 113 ? -4.345 -4.359 -10.135 1.00 51.62 113 THR A O 1
ATOM 876 N N . PRO A 1 114 ? -4.229 -5.355 -8.116 1.00 56.53 114 PRO A N 1
ATOM 877 C CA . PRO A 1 114 ? -2.839 -5.787 -8.281 1.00 56.53 114 PRO A CA 1
ATOM 878 C C . PRO A 1 114 ? -2.662 -6.623 -9.550 1.00 56.53 114 PRO A C 1
ATOM 880 O O . PRO A 1 114 ? -1.652 -6.498 -10.221 1.00 56.53 114 PRO A O 1
ATOM 883 N N . MET A 1 115 ? -3.695 -7.362 -9.976 1.00 54.94 115 MET A N 1
ATOM 884 C CA . MET A 1 115 ? -3.681 -8.072 -11.257 1.00 54.94 115 MET A CA 1
ATOM 885 C C . MET A 1 115 ? -3.537 -7.146 -12.473 1.00 54.94 115 MET A C 1
ATOM 887 O O . MET A 1 115 ? -2.935 -7.547 -13.459 1.00 54.94 115 MET A O 1
ATOM 891 N N . SER A 1 116 ? -4.084 -5.928 -12.438 1.00 61.41 116 SER A N 1
ATOM 892 C CA . SER A 1 116 ? -3.921 -4.939 -13.513 1.00 61.41 116 SER A CA 1
ATOM 893 C C . SER A 1 116 ? -2.527 -4.310 -13.472 1.00 61.41 116 SER A C 1
ATOM 895 O O . SER A 1 116 ? -1.867 -4.211 -14.504 1.00 61.41 116 SER A O 1
ATOM 897 N N . ALA A 1 117 ? -2.032 -3.979 -12.275 1.00 64.88 117 ALA A N 1
ATOM 898 C CA . ALA A 1 117 ? -0.681 -3.453 -12.091 1.00 64.88 117 ALA A CA 1
ATOM 899 C C . ALA A 1 117 ? 0.397 -4.478 -12.492 1.00 64.88 117 ALA A C 1
ATOM 901 O O . ALA A 1 117 ? 1.298 -4.157 -13.259 1.00 64.88 117 ALA A O 1
ATOM 902 N N . GLU A 1 118 ? 0.275 -5.730 -12.052 1.00 72.19 118 GLU A N 1
ATOM 903 C CA . GLU A 1 118 ? 1.168 -6.833 -12.417 1.00 72.19 118 GLU A CA 1
ATOM 904 C C . GLU A 1 118 ? 1.125 -7.116 -13.921 1.00 72.19 118 GLU A C 1
ATOM 906 O O . GLU A 1 118 ? 2.176 -7.216 -14.553 1.00 72.19 118 GLU A O 1
ATOM 911 N N . ARG A 1 119 ? -0.070 -7.164 -14.531 1.00 74.94 119 ARG A N 1
ATOM 912 C CA . ARG A 1 119 ? -0.207 -7.288 -15.992 1.00 74.94 119 ARG A CA 1
ATOM 913 C C . ARG A 1 119 ? 0.508 -6.150 -16.707 1.00 74.94 119 ARG A C 1
ATOM 915 O O . ARG A 1 119 ? 1.315 -6.416 -17.597 1.00 74.94 119 ARG A O 1
ATOM 922 N N . ARG A 1 120 ? 0.301 -4.908 -16.267 1.00 78.44 120 ARG A N 1
ATOM 923 C CA . ARG A 1 120 ? 0.956 -3.735 -16.850 1.00 78.44 120 ARG A CA 1
ATOM 924 C C . ARG A 1 120 ? 2.476 -3.799 -16.716 1.00 78.44 120 ARG A C 1
ATOM 926 O O . ARG A 1 120 ? 3.176 -3.497 -17.675 1.00 78.44 120 ARG A O 1
ATOM 933 N N . ILE A 1 121 ? 2.994 -4.248 -15.573 1.00 84.81 121 ILE A N 1
ATOM 934 C CA . ILE A 1 121 ? 4.434 -4.443 -15.353 1.00 84.81 121 ILE A CA 1
ATOM 935 C C . ILE A 1 121 ? 4.989 -5.502 -16.311 1.00 84.81 121 ILE A C 1
ATOM 937 O O . ILE A 1 121 ? 6.041 -5.292 -16.917 1.00 84.81 121 ILE A O 1
ATOM 941 N N . THR A 1 122 ? 4.293 -6.629 -16.488 1.00 87.44 122 THR A N 1
ATOM 942 C CA . THR A 1 122 ? 4.752 -7.686 -17.403 1.00 87.44 122 THR A CA 1
ATOM 943 C C . THR A 1 122 ? 4.737 -7.246 -18.863 1.00 87.44 122 THR A C 1
ATOM 945 O O . THR A 1 122 ? 5.672 -7.556 -19.599 1.00 87.44 122 THR A O 1
ATOM 948 N N . GLU A 1 123 ? 3.719 -6.494 -19.276 1.00 88.31 123 GLU A N 1
ATOM 949 C CA . GLU A 1 123 ? 3.608 -5.951 -20.628 1.00 88.31 123 GLU A CA 1
ATOM 950 C C . GLU A 1 123 ? 4.712 -4.929 -20.909 1.00 88.31 123 GLU A C 1
ATOM 952 O O . GLU A 1 123 ? 5.483 -5.106 -21.850 1.00 88.31 123 GLU A O 1
ATOM 957 N N . LEU A 1 124 ? 4.906 -3.962 -20.007 1.00 90.25 124 LEU A N 1
ATOM 958 C CA . LEU A 1 124 ? 5.996 -2.987 -20.104 1.00 90.25 124 LEU A CA 1
ATOM 959 C C . LEU A 1 124 ? 7.378 -3.656 -20.116 1.00 90.25 124 LEU A C 1
ATOM 961 O O . LEU A 1 124 ? 8.274 -3.229 -20.839 1.00 90.25 124 LEU A O 1
ATOM 965 N N . THR A 1 125 ? 7.568 -4.734 -19.353 1.00 91.69 125 THR A N 1
ATOM 966 C CA . THR A 1 125 ? 8.841 -5.473 -19.352 1.00 91.69 125 THR A CA 1
ATOM 967 C C . THR A 1 125 ? 9.111 -6.125 -20.709 1.00 91.69 125 THR A C 1
ATOM 969 O O . THR A 1 125 ? 10.248 -6.097 -21.186 1.00 91.69 125 THR A O 1
ATOM 972 N N . ARG A 1 126 ? 8.078 -6.679 -21.357 1.00 93.88 126 ARG A N 1
ATOM 973 C CA . ARG A 1 126 ? 8.189 -7.250 -22.709 1.00 93.88 126 ARG A CA 1
ATOM 974 C C . ARG A 1 126 ? 8.507 -6.174 -23.740 1.00 93.88 126 ARG A C 1
ATOM 976 O O . ARG A 1 126 ? 9.408 -6.373 -24.549 1.00 93.88 126 ARG A O 1
ATOM 983 N N . GLU A 1 127 ? 7.826 -5.033 -23.674 1.00 91.75 127 GLU A N 1
ATOM 984 C CA . GLU A 1 127 ? 8.092 -3.890 -24.553 1.00 91.75 127 GLU A CA 1
ATOM 985 C C . GLU A 1 127 ? 9.541 -3.404 -24.409 1.00 91.75 127 GLU A C 1
ATOM 987 O O . GLU A 1 127 ? 10.252 -3.276 -25.403 1.00 91.75 127 GLU A O 1
ATOM 992 N N . VAL A 1 128 ? 10.037 -3.228 -23.180 1.00 95.12 128 VAL A N 1
ATOM 993 C CA . VAL A 1 128 ? 11.427 -2.808 -22.932 1.00 95.12 128 VAL A CA 1
ATOM 994 C C . VAL A 1 128 ? 12.434 -3.829 -23.465 1.00 95.12 128 VAL A C 1
ATOM 996 O O . VAL A 1 128 ? 13.448 -3.437 -24.043 1.00 95.12 128 VAL A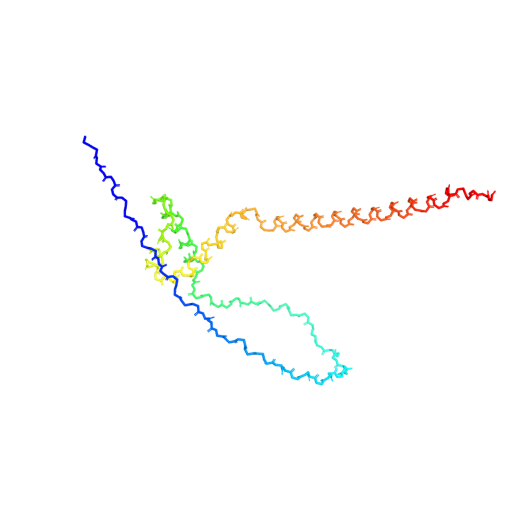 O 1
ATOM 999 N N . GLN A 1 129 ? 12.181 -5.130 -23.305 1.00 94.62 129 GLN A N 1
ATOM 1000 C CA . GLN A 1 129 ? 13.054 -6.168 -23.863 1.00 94.62 129 GLN A CA 1
ATOM 1001 C C . GLN A 1 129 ? 13.065 -6.143 -25.392 1.00 94.62 129 GLN A C 1
ATOM 1003 O O . GLN A 1 129 ? 14.137 -6.203 -25.995 1.00 94.62 129 GLN A O 1
ATOM 1008 N N . GLN A 1 130 ? 11.897 -5.996 -26.018 1.00 93.69 130 GLN A N 1
ATOM 1009 C CA . GLN A 1 130 ? 11.786 -5.905 -27.469 1.00 93.69 130 GLN A CA 1
ATOM 1010 C C . GLN A 1 130 ? 12.521 -4.670 -28.004 1.00 93.69 130 GLN A C 1
ATOM 1012 O O . GLN A 1 130 ? 13.300 -4.776 -28.949 1.00 93.69 130 GLN A O 1
ATOM 1017 N N . LEU A 1 131 ? 12.346 -3.513 -27.361 1.00 95.31 131 LEU A N 1
ATOM 1018 C CA . LEU A 1 131 ? 13.036 -2.275 -27.725 1.00 95.31 131 LEU A CA 1
ATOM 1019 C C . LEU A 1 131 ? 14.554 -2.382 -27.551 1.00 95.31 131 LEU A C 1
ATOM 1021 O O . LEU A 1 131 ? 15.303 -1.854 -28.374 1.00 95.31 131 LEU A O 1
ATOM 1025 N N . ARG A 1 132 ? 15.032 -3.067 -26.506 1.00 94.62 132 ARG A N 1
ATOM 1026 C CA . ARG A 1 132 ? 16.467 -3.320 -26.308 1.00 94.62 132 ARG A CA 1
ATOM 1027 C C . ARG A 1 132 ? 17.033 -4.216 -27.402 1.00 94.62 132 ARG A C 1
ATOM 1029 O O . ARG A 1 132 ? 18.040 -3.849 -27.999 1.00 94.62 132 ARG A O 1
ATOM 1036 N N . ARG A 1 133 ? 16.337 -5.303 -27.741 1.00 94.38 133 ARG A N 1
ATOM 1037 C CA . ARG A 1 133 ? 16.723 -6.202 -28.836 1.00 94.38 133 ARG A CA 1
ATOM 1038 C C . ARG A 1 133 ? 16.784 -5.475 -30.181 1.00 94.38 133 ARG A C 1
ATOM 1040 O O . ARG A 1 133 ? 17.755 -5.632 -30.915 1.00 94.38 133 ARG A O 1
ATOM 1047 N N . SER A 1 134 ? 15.789 -4.643 -30.494 1.00 93.75 134 SER A N 1
ATOM 1048 C CA . SER A 1 134 ? 15.803 -3.823 -31.712 1.00 93.75 134 SER A CA 1
ATOM 1049 C C . SER A 1 134 ? 16.974 -2.838 -31.721 1.00 93.75 134 SER A C 1
ATOM 1051 O O . SER A 1 134 ? 17.662 -2.709 -32.729 1.00 93.75 134 SER A O 1
ATOM 1053 N N . ASN A 1 135 ? 17.250 -2.178 -30.592 1.00 95.00 135 ASN A N 1
ATOM 1054 C CA . ASN A 1 135 ? 18.389 -1.267 -30.476 1.00 95.00 135 ASN A CA 1
ATOM 1055 C C . ASN A 1 135 ? 19.737 -1.976 -30.639 1.00 95.00 135 ASN A C 1
ATOM 1057 O O . ASN A 1 135 ? 20.651 -1.400 -31.217 1.00 95.00 135 ASN A O 1
ATOM 1061 N N . GLU A 1 136 ? 19.882 -3.205 -30.148 1.00 95.69 136 GLU A N 1
ATOM 1062 C CA . GLU A 1 136 ? 21.100 -4.000 -30.338 1.00 95.69 136 GLU A CA 1
ATOM 1063 C C . GLU A 1 136 ? 21.344 -4.313 -31.818 1.00 95.69 136 GLU A C 1
ATOM 1065 O O . GLU A 1 136 ? 22.460 -4.126 -32.298 1.00 95.69 136 GLU A O 1
ATOM 1070 N N . ILE A 1 137 ? 20.301 -4.698 -32.560 1.00 94.56 137 ILE A N 1
ATOM 1071 C CA . ILE A 1 137 ? 20.392 -4.951 -34.007 1.00 94.56 137 ILE A CA 1
ATOM 1072 C C . ILE A 1 137 ? 20.781 -3.674 -34.754 1.00 94.56 137 ILE A C 1
ATOM 1074 O O . ILE A 1 137 ? 21.697 -3.696 -35.573 1.00 94.56 137 ILE A O 1
ATOM 1078 N N . LEU A 1 138 ? 20.121 -2.554 -34.451 1.00 94.75 138 LEU A N 1
ATOM 1079 C CA . LEU A 1 138 ? 20.415 -1.275 -35.096 1.00 94.75 138 LEU A CA 1
ATOM 1080 C C . LEU A 1 138 ? 21.838 -0.804 -34.785 1.00 94.75 138 LEU A C 1
ATOM 1082 O O . LEU A 1 138 ? 22.546 -0.377 -35.688 1.00 94.75 138 LEU A O 1
ATOM 1086 N N . LYS A 1 139 ? 22.299 -0.943 -33.538 1.00 93.50 139 LYS A N 1
ATOM 1087 C CA . LYS A 1 139 ? 23.685 -0.631 -33.164 1.00 93.50 139 LYS A CA 1
ATOM 1088 C C . LYS A 1 139 ? 24.690 -1.523 -33.889 1.00 93.50 139 LYS A C 1
ATOM 1090 O O . LYS A 1 139 ? 25.711 -1.017 -34.344 1.00 93.50 139 LYS A O 1
ATOM 1095 N N . ALA A 1 140 ? 24.408 -2.819 -34.016 1.00 93.00 140 ALA A N 1
ATOM 1096 C CA . ALA A 1 140 ? 25.261 -3.747 -34.753 1.00 93.00 140 ALA A CA 1
ATOM 1097 C C . ALA A 1 140 ? 25.321 -3.399 -36.249 1.00 93.00 140 ALA A C 1
ATOM 1099 O O . ALA A 1 140 ? 26.407 -3.388 -36.825 1.00 93.00 140 ALA A O 1
ATOM 1100 N N . ALA A 1 141 ? 24.185 -3.048 -36.857 1.00 93.69 141 ALA A N 1
ATOM 1101 C CA . ALA A 1 141 ? 24.120 -2.592 -38.243 1.00 93.69 141 ALA A CA 1
ATOM 1102 C C . ALA A 1 141 ? 24.894 -1.280 -38.441 1.00 93.69 141 ALA A C 1
ATOM 1104 O O . ALA A 1 141 ? 25.738 -1.200 -39.328 1.00 93.69 141 ALA A O 1
ATOM 1105 N N . SER A 1 142 ? 24.689 -0.278 -37.581 1.00 91.19 142 SER A N 1
ATOM 1106 C CA . SER A 1 142 ? 25.437 0.982 -37.641 1.00 91.19 142 SER A CA 1
ATOM 1107 C C . SER A 1 142 ? 26.941 0.770 -37.474 1.00 91.19 142 SER A C 1
ATOM 1109 O O . SER A 1 142 ? 27.720 1.388 -38.188 1.00 91.19 142 SER A O 1
ATOM 1111 N N . ALA A 1 143 ? 27.365 -0.125 -36.577 1.00 90.69 143 ALA A N 1
ATOM 1112 C CA . ALA A 1 143 ? 28.776 -0.471 -36.416 1.00 90.69 143 ALA A CA 1
ATOM 1113 C C . ALA A 1 143 ? 29.345 -1.203 -37.643 1.00 90.69 143 ALA A C 1
ATOM 1115 O O . ALA A 1 143 ? 30.499 -0.986 -38.002 1.00 90.69 143 ALA A O 1
ATOM 1116 N N . PHE A 1 144 ? 28.551 -2.054 -38.297 1.00 88.44 144 PHE A N 1
ATOM 1117 C CA . PHE A 1 144 ? 28.933 -2.710 -39.546 1.00 88.44 144 PHE A CA 1
ATOM 1118 C C . PHE A 1 144 ? 29.123 -1.687 -40.673 1.00 88.44 144 PHE A C 1
ATOM 1120 O O . PHE A 1 144 ? 30.186 -1.647 -41.285 1.00 88.44 144 PHE A O 1
ATOM 1127 N N . PHE A 1 145 ? 28.149 -0.797 -40.880 1.00 87.19 145 PHE A N 1
ATOM 1128 C CA . PHE A 1 145 ? 28.247 0.250 -41.897 1.00 87.19 145 PHE A CA 1
ATOM 1129 C C . PHE A 1 145 ? 29.363 1.253 -41.608 1.00 87.19 145 PHE A C 1
ATOM 1131 O O . PHE A 1 145 ? 30.063 1.649 -42.529 1.00 87.19 145 PHE A O 1
ATOM 1138 N N . ALA A 1 146 ? 29.586 1.627 -40.347 1.00 88.25 146 ALA A N 1
ATOM 1139 C CA . ALA A 1 146 ? 30.691 2.510 -39.976 1.00 88.25 146 ALA A CA 1
ATOM 1140 C C . ALA A 1 146 ? 32.066 1.896 -40.283 1.00 88.25 146 ALA A C 1
ATOM 1142 O O . ALA A 1 146 ? 32.981 2.628 -40.632 1.00 88.25 146 ALA A O 1
ATOM 1143 N N . ARG A 1 147 ? 32.215 0.568 -40.183 1.00 83.38 147 ARG A N 1
ATOM 1144 C CA . ARG A 1 147 ? 33.454 -0.139 -40.550 1.00 83.38 147 ARG A CA 1
ATOM 1145 C C . ARG A 1 147 ? 33.653 -0.243 -42.060 1.00 83.38 147 ARG A C 1
ATOM 1147 O O . ARG A 1 147 ? 34.789 -0.183 -42.508 1.00 83.38 147 ARG A O 1
ATOM 1154 N N . GLU A 1 148 ? 32.575 -0.422 -42.820 1.00 81.69 148 GLU A N 1
ATOM 1155 C CA . GLU A 1 148 ? 32.622 -0.482 -44.289 1.00 81.69 148 GLU A CA 1
ATOM 1156 C C . GLU A 1 148 ? 32.883 0.900 -44.905 1.00 81.69 148 GLU A C 1
ATOM 1158 O O . GLU A 1 148 ? 33.576 1.026 -45.909 1.00 81.69 148 GLU A O 1
ATOM 1163 N N . LEU A 1 149 ? 32.339 1.949 -44.280 1.00 74.25 149 LEU A N 1
ATOM 1164 C CA . LEU A 1 149 ? 32.495 3.334 -44.715 1.00 74.25 149 LEU A CA 1
ATOM 1165 C C . LEU A 1 149 ? 33.776 3.995 -44.211 1.00 74.25 149 LEU A C 1
ATOM 1167 O O . LEU A 1 149 ? 33.987 5.146 -44.571 1.00 74.25 149 LEU A O 1
ATOM 1171 N N . ASP A 1 150 ? 34.594 3.320 -43.396 1.00 69.31 150 ASP A N 1
ATOM 1172 C CA . ASP A 1 150 ? 35.862 3.857 -42.896 1.00 69.31 150 ASP A CA 1
ATOM 1173 C C . ASP A 1 150 ? 36.876 3.909 -44.056 1.00 69.31 150 ASP A C 1
ATOM 1175 O O . ASP A 1 150 ? 37.473 2.882 -44.412 1.00 69.31 150 ASP A O 1
ATOM 1179 N N . PRO A 1 151 ? 37.076 5.072 -44.710 1.00 67.25 151 PRO A N 1
ATOM 1180 C CA . PRO A 1 151 ? 38.075 5.196 -45.746 1.00 67.25 151 PRO A CA 1
ATOM 1181 C C . PRO A 1 151 ? 39.385 5.322 -44.990 1.00 67.25 151 PRO A C 1
ATOM 1183 O O . PRO A 1 151 ? 39.704 6.405 -44.504 1.00 67.25 151 PRO A O 1
ATOM 1186 N N . ARG A 1 152 ? 40.122 4.216 -44.831 1.00 62.97 152 ARG A N 1
ATOM 1187 C CA . ARG A 1 152 ? 41.469 4.263 -44.249 1.00 62.97 152 ARG A CA 1
ATOM 1188 C C . ARG A 1 152 ? 42.204 5.451 -44.884 1.00 62.97 152 ARG A C 1
ATOM 1190 O O . ARG A 1 152 ? 42.416 5.392 -46.099 1.00 62.97 152 ARG A O 1
ATOM 1197 N N . PRO A 1 153 ? 42.582 6.513 -44.144 1.00 58.47 153 PRO A N 1
ATOM 1198 C CA . PRO A 1 153 ? 43.515 7.470 -44.698 1.00 58.47 153 PRO A CA 1
ATOM 1199 C C . PRO A 1 153 ? 44.807 6.685 -44.914 1.00 58.47 153 PRO A C 1
ATOM 1201 O O . PRO A 1 153 ? 45.467 6.256 -43.967 1.00 58.47 153 PRO A O 1
ATOM 1204 N N . SER A 1 154 ? 45.094 6.377 -46.177 1.00 53.66 154 SER A N 1
ATOM 1205 C CA . SER A 1 154 ? 46.413 5.935 -46.594 1.00 53.66 154 SER A CA 1
ATOM 1206 C C . SER A 1 154 ? 47.408 7.002 -46.148 1.00 53.66 154 SER A C 1
ATOM 1208 O O . SER A 1 154 ? 47.159 8.168 -46.435 1.00 53.66 154 SER A O 1
ATOM 1210 N N . SER A 1 155 ? 48.446 6.552 -45.432 1.00 49.34 155 SER A N 1
ATOM 1211 C CA . SER A 1 155 ? 49.734 7.199 -45.124 1.00 49.34 155 SER A CA 1
ATOM 1212 C C . SER A 1 155 ? 49.904 8.682 -45.448 1.00 49.34 155 SER A C 1
ATOM 1214 O O . SER A 1 155 ? 49.764 9.056 -46.630 1.00 49.34 155 SER A O 1
#